Protein AF-A0AAZ3RIH7-F1 (afdb_monomer_lite)

Secondary structure (DSSP, 8-state):
-----S------SS---EEEEEE---SSEEEEEEEEEEE-TTS-EEEEEEEEEEE-SS----TT-EEEEEE-SS-SSSSEEEEEEEEEEBTTBEE-TTT--EEETTEESS-S---S--S----THHHHHHHHHTTTT----------------

Sequence (153 aa):
KILYCFGYFSLNVIARFFIQGTVTSTIPSCPTTVPVLTLTSLLQYYNKRKTYFAHDALQQCTVGDIVLLKALAERRSRHVKHELAEIVYKVGNVVDPLTGKRVAGSEFLECLTDPPHSLEQECPTLTEKLQELNISAATSSGATLVSSSTTTP

Organism: Oncorhynchus tshawytscha (NCBI:txid74940)

Radius of gyration: 30.48 Å; chains: 1; bounding box: 99×59×61 Å

Structure (mmCIF, N/CA/C/O backbone):
data_AF-A0AAZ3RIH7-F1
#
_entry.id   AF-A0AAZ3RIH7-F1
#
loop_
_atom_site.group_PDB
_atom_site.id
_atom_site.type_symbol
_atom_site.label_atom_id
_atom_site.label_alt_id
_atom_site.label_comp_id
_atom_site.label_asym_id
_atom_site.label_entity_id
_atom_site.label_seq_id
_atom_site.pdbx_PDB_ins_code
_atom_site.Cartn_x
_atom_site.Cartn_y
_atom_site.Cartn_z
_atom_site.occupancy
_atom_site.B_iso_or_equiv
_atom_site.auth_seq_id
_atom_site.auth_comp_id
_atom_site.auth_asym_id
_atom_site.auth_atom_id
_atom_site.pdbx_PDB_model_num
ATOM 1 N N . LYS A 1 1 ? 25.377 -7.723 -0.191 1.00 33.53 1 LYS A N 1
ATOM 2 C CA . LYS A 1 1 ? 24.620 -6.574 0.375 1.00 33.53 1 LYS A CA 1
ATOM 3 C C . LYS A 1 1 ? 23.311 -7.116 0.929 1.00 33.53 1 LYS A C 1
ATOM 5 O O . LYS A 1 1 ? 22.365 -7.272 0.169 1.00 33.53 1 LYS A O 1
ATOM 10 N N . ILE A 1 2 ? 23.319 -7.510 2.200 1.00 29.06 2 ILE A N 1
ATOM 11 C CA . ILE A 1 2 ? 22.172 -8.116 2.884 1.00 29.06 2 ILE A CA 1
ATOM 12 C C . ILE A 1 2 ? 21.135 -7.010 3.087 1.00 29.06 2 ILE A C 1
ATOM 14 O O . ILE A 1 2 ? 21.425 -5.990 3.707 1.00 29.06 2 ILE A O 1
ATOM 18 N N . LEU A 1 3 ? 19.979 -7.164 2.450 1.00 40.19 3 LEU A N 1
ATOM 19 C CA . LEU A 1 3 ? 18.850 -6.259 2.580 1.00 40.19 3 LEU A CA 1
ATOM 20 C C . LEU A 1 3 ? 17.989 -6.813 3.716 1.00 40.19 3 LEU A C 1
ATOM 22 O O . LEU A 1 3 ? 17.282 -7.794 3.520 1.00 40.19 3 LEU A O 1
ATOM 26 N N . TYR A 1 4 ? 18.094 -6.232 4.909 1.00 38.81 4 TYR A N 1
ATOM 27 C CA . TYR A 1 4 ? 17.143 -6.516 5.980 1.00 38.81 4 TYR A CA 1
ATOM 28 C C . TYR A 1 4 ? 15.815 -5.845 5.609 1.00 38.81 4 TYR A C 1
ATOM 30 O O . TYR A 1 4 ? 15.618 -4.655 5.848 1.00 38.81 4 TYR A O 1
ATOM 38 N N . CYS A 1 5 ? 14.939 -6.590 4.935 1.00 43.22 5 CYS A N 1
ATOM 39 C CA . CYS A 1 5 ? 13.531 -6.239 4.794 1.00 43.22 5 CYS A CA 1
ATOM 40 C C . CYS A 1 5 ? 12.808 -6.753 6.040 1.00 43.22 5 CYS A C 1
ATOM 42 O O . CYS A 1 5 ? 12.827 -7.948 6.325 1.00 43.22 5 CYS A O 1
ATOM 44 N N . PHE A 1 6 ? 12.227 -5.832 6.805 1.00 41.75 6 PHE A N 1
ATOM 45 C CA . PHE A 1 6 ? 11.325 -6.154 7.905 1.00 41.75 6 PHE A CA 1
ATOM 46 C C . PHE A 1 6 ? 10.142 -6.959 7.350 1.00 41.75 6 PHE A C 1
ATOM 48 O O . PHE A 1 6 ? 9.464 -6.489 6.439 1.00 41.75 6 PHE A O 1
ATOM 55 N N . GLY A 1 7 ? 9.938 -8.169 7.875 1.00 40.22 7 GLY A N 1
ATOM 56 C CA . GLY A 1 7 ? 8.814 -9.033 7.518 1.00 40.22 7 GLY A CA 1
ATOM 57 C C . GLY A 1 7 ? 9.195 -10.507 7.410 1.00 40.22 7 GLY A C 1
ATOM 58 O O . GLY A 1 7 ? 9.210 -11.067 6.318 1.00 40.22 7 GLY A O 1
ATOM 59 N N . TYR A 1 8 ? 9.481 -11.152 8.544 1.00 41.75 8 TYR A N 1
ATOM 60 C CA . TYR A 1 8 ? 9.284 -12.597 8.656 1.00 41.75 8 TYR A CA 1
ATOM 61 C C . TYR A 1 8 ? 7.772 -12.849 8.589 1.00 41.75 8 TYR A C 1
ATOM 63 O O . TYR A 1 8 ? 7.073 -12.604 9.567 1.00 41.75 8 TYR A O 1
ATOM 71 N N . PHE A 1 9 ? 7.264 -13.319 7.450 1.00 40.59 9 PHE A N 1
ATOM 72 C CA . PHE A 1 9 ? 5.931 -13.913 7.371 1.00 40.59 9 PHE A CA 1
ATOM 73 C C . PHE A 1 9 ? 6.078 -15.370 6.929 1.00 40.59 9 PHE A C 1
ATOM 75 O O . PHE A 1 9 ? 6.358 -15.658 5.772 1.00 40.59 9 PHE A O 1
ATOM 82 N N . SER A 1 10 ? 5.962 -16.246 7.930 1.00 35.06 10 SER A N 1
ATOM 83 C CA . SER A 1 10 ? 5.790 -17.702 7.901 1.00 35.06 10 SER A CA 1
ATOM 84 C C . SER A 1 10 ? 6.718 -18.539 7.002 1.00 35.06 10 SER A C 1
ATOM 86 O O . SER A 1 10 ? 6.615 -18.583 5.778 1.00 35.06 10 SER A O 1
ATOM 88 N N . LEU A 1 11 ? 7.592 -19.298 7.668 1.00 39.69 11 LEU A N 1
ATOM 89 C CA . LEU A 1 11 ? 8.327 -20.436 7.124 1.00 39.69 11 LEU A CA 1
ATOM 90 C C . LEU A 1 11 ? 7.341 -21.497 6.614 1.00 39.69 11 LEU A C 1
ATOM 92 O O . LEU A 1 11 ? 6.873 -22.291 7.416 1.00 39.69 11 LEU A O 1
ATOM 96 N N . ASN A 1 12 ? 7.039 -21.531 5.314 1.00 35.75 12 ASN A N 1
ATOM 97 C CA . ASN A 1 12 ? 6.751 -22.767 4.575 1.00 35.75 12 ASN A CA 1
ATOM 98 C C . ASN A 1 12 ? 6.732 -22.512 3.052 1.00 35.75 12 ASN A C 1
ATOM 100 O O . ASN A 1 12 ? 5.846 -21.851 2.527 1.00 35.75 12 ASN A O 1
ATOM 104 N N . VAL A 1 13 ? 7.715 -23.116 2.371 1.00 38.59 13 VAL A N 1
ATOM 105 C CA . VAL A 1 13 ? 7.718 -23.529 0.952 1.00 38.59 13 VAL A CA 1
ATOM 106 C C . VAL A 1 13 ? 7.718 -22.414 -0.124 1.00 38.59 13 VAL A C 1
ATOM 108 O O . VAL A 1 13 ? 6.714 -21.790 -0.439 1.00 38.59 13 VAL A O 1
ATOM 111 N N . ILE A 1 14 ? 8.880 -22.295 -0.788 1.00 41.00 14 ILE A N 1
ATOM 112 C CA . ILE A 1 14 ? 9.201 -21.525 -2.010 1.00 41.00 14 ILE A CA 1
ATOM 113 C C . ILE A 1 14 ? 9.351 -20.009 -1.798 1.00 41.00 14 ILE A C 1
ATOM 115 O O . ILE A 1 14 ? 8.398 -19.261 -1.616 1.00 41.00 14 ILE A O 1
ATOM 119 N N . ALA A 1 15 ? 10.605 -19.561 -1.907 1.00 41.31 15 ALA A N 1
ATOM 120 C CA . ALA A 1 15 ? 11.077 -18.183 -1.824 1.00 41.31 15 ALA A CA 1
ATOM 121 C C . ALA A 1 15 ? 10.218 -17.178 -2.615 1.00 41.31 15 ALA A C 1
ATOM 123 O O . ALA A 1 15 ? 10.452 -16.908 -3.793 1.00 41.31 15 ALA A O 1
ATOM 124 N N . ARG A 1 16 ? 9.251 -16.564 -1.940 1.00 55.28 16 ARG A N 1
ATOM 125 C CA . ARG A 1 16 ? 8.572 -15.351 -2.391 1.00 55.28 16 ARG A CA 1
ATOM 126 C C . ARG A 1 16 ? 8.908 -14.272 -1.377 1.00 55.28 16 ARG A C 1
ATOM 128 O O . ARG A 1 16 ? 8.231 -14.115 -0.373 1.00 55.28 16 ARG A O 1
ATOM 135 N N . PHE A 1 17 ? 10.032 -13.594 -1.600 1.00 65.62 17 PHE A N 1
ATOM 136 C CA . PHE A 1 17 ? 10.416 -12.452 -0.776 1.00 65.62 17 PHE A CA 1
ATOM 137 C C . PHE A 1 17 ? 9.349 -11.373 -0.920 1.00 65.62 17 PHE A C 1
ATOM 139 O O . PHE A 1 17 ? 9.116 -10.885 -2.031 1.00 65.62 17 PHE A O 1
ATOM 146 N N . PHE A 1 18 ? 8.722 -11.021 0.199 1.00 74.75 18 PHE A N 1
ATOM 147 C CA . PHE A 1 18 ? 7.804 -9.904 0.265 1.00 74.75 18 PHE A CA 1
ATOM 148 C C . PHE A 1 18 ? 8.520 -8.659 0.780 1.00 74.75 18 PHE A C 1
ATOM 150 O O . PHE A 1 18 ? 9.357 -8.735 1.679 1.00 74.75 18 PHE A O 1
ATOM 157 N N . ILE A 1 19 ? 8.217 -7.510 0.182 1.00 81.00 19 ILE A N 1
ATOM 158 C CA . ILE A 1 19 ? 8.782 -6.226 0.593 1.00 81.00 19 ILE A CA 1
ATOM 159 C C . ILE A 1 19 ? 7.636 -5.295 0.964 1.00 81.00 19 ILE A C 1
ATOM 161 O O . ILE A 1 19 ? 6.782 -5.013 0.127 1.00 81.00 19 ILE A O 1
ATOM 165 N N . GLN A 1 20 ? 7.641 -4.804 2.201 1.00 84.81 20 GLN A N 1
ATOM 166 C CA . GLN A 1 20 ? 6.705 -3.781 2.648 1.00 84.81 20 GLN A CA 1
ATOM 167 C C . GLN A 1 20 ? 7.243 -2.390 2.302 1.00 84.81 20 GLN A C 1
ATOM 169 O O . GLN A 1 20 ? 8.403 -2.071 2.583 1.00 84.81 20 GLN A O 1
ATOM 174 N N . GLY A 1 21 ? 6.411 -1.544 1.708 1.00 88.38 21 GLY A N 1
ATOM 175 C CA . GLY A 1 21 ? 6.781 -0.162 1.422 1.00 88.38 21 GLY A CA 1
ATOM 176 C C . GLY A 1 21 ? 5.578 0.746 1.235 1.00 88.38 21 GLY A C 1
ATOM 177 O O . GLY A 1 21 ? 4.439 0.287 1.211 1.00 88.38 21 GLY A O 1
ATOM 178 N N . THR A 1 22 ? 5.847 2.043 1.112 1.00 90.00 22 THR A N 1
ATOM 179 C CA . THR A 1 22 ? 4.817 3.065 0.934 1.00 90.00 22 THR A CA 1
ATOM 180 C C . THR A 1 22 ? 4.689 3.479 -0.523 1.00 90.00 22 THR A C 1
ATOM 182 O O . THR A 1 22 ? 5.687 3.709 -1.209 1.00 90.00 22 THR A O 1
ATOM 185 N N . VAL A 1 23 ? 3.461 3.578 -1.017 1.00 91.31 23 VAL A N 1
ATOM 186 C CA . VAL A 1 23 ? 3.182 4.025 -2.385 1.00 91.31 23 VAL A CA 1
ATOM 187 C C . VAL A 1 23 ? 3.472 5.518 -2.513 1.00 91.31 23 VAL A C 1
ATOM 189 O O . VAL A 1 23 ? 2.975 6.318 -1.723 1.00 91.31 23 VAL A O 1
ATOM 192 N N . THR A 1 24 ? 4.262 5.914 -3.513 1.00 88.75 24 THR A N 1
ATOM 193 C CA . THR A 1 24 ? 4.603 7.331 -3.739 1.00 88.75 24 THR A CA 1
ATOM 194 C C . THR A 1 24 ? 3.799 7.986 -4.854 1.00 88.75 24 THR A C 1
ATOM 196 O O . THR A 1 24 ? 3.621 9.198 -4.826 1.00 88.75 24 THR A O 1
ATOM 199 N N . SER A 1 25 ? 3.331 7.225 -5.845 1.00 82.06 25 SER A N 1
ATOM 200 C CA . SER A 1 25 ? 2.466 7.754 -6.904 1.00 82.06 25 SER A CA 1
ATOM 201 C C . SER A 1 25 ? 1.578 6.673 -7.518 1.00 82.06 25 SER A C 1
ATOM 203 O O . SER A 1 25 ? 1.888 5.485 -7.464 1.00 82.06 25 SER A O 1
ATOM 205 N N . THR A 1 26 ? 0.479 7.107 -8.127 1.00 77.12 26 THR A N 1
ATOM 206 C CA . THR A 1 26 ? -0.554 6.274 -8.764 1.00 77.12 26 THR A CA 1
ATOM 207 C C . THR A 1 26 ? -0.368 6.196 -10.282 1.00 77.12 26 THR A C 1
ATOM 209 O O . THR A 1 26 ? -1.278 6.416 -11.073 1.00 77.12 26 THR A O 1
ATOM 212 N N . ILE A 1 27 ? 0.864 5.934 -10.712 1.00 79.44 27 ILE A N 1
ATOM 213 C CA . ILE A 1 27 ? 1.196 5.650 -12.117 1.00 79.44 27 ILE A CA 1
ATOM 214 C C . ILE A 1 27 ? 0.921 4.148 -12.363 1.00 79.44 27 ILE A C 1
ATOM 216 O O . ILE A 1 27 ? 1.037 3.368 -11.419 1.00 79.44 27 ILE A O 1
ATOM 220 N N . PRO A 1 28 ? 0.594 3.688 -13.591 1.00 74.44 28 PRO A N 1
ATOM 221 C CA . PRO A 1 28 ? 0.352 2.267 -13.910 1.00 74.44 28 PRO A CA 1
ATOM 222 C C . PRO A 1 28 ? 1.429 1.289 -13.408 1.00 74.44 28 PRO A C 1
ATOM 224 O O . PRO A 1 28 ? 1.148 0.131 -13.100 1.00 74.44 28 PRO A O 1
ATOM 227 N N . SER A 1 29 ? 2.676 1.748 -13.317 1.00 75.69 29 SER A N 1
ATOM 228 C CA . SER A 1 29 ? 3.676 1.136 -12.449 1.00 75.69 29 SER A CA 1
ATOM 229 C C . SER A 1 29 ? 3.688 1.922 -11.146 1.00 75.69 29 SER A C 1
ATOM 231 O O . SER A 1 29 ? 4.183 3.046 -11.151 1.00 75.69 29 SER A O 1
ATOM 233 N N . CYS A 1 30 ? 3.149 1.363 -10.070 1.00 81.44 30 CYS A N 1
ATOM 234 C CA . CYS A 1 30 ? 3.109 1.981 -8.752 1.00 81.44 30 CYS A CA 1
ATOM 235 C C . CYS A 1 30 ? 4.537 2.014 -8.170 1.00 81.44 30 CYS A C 1
ATOM 237 O O . CYS A 1 30 ? 5.072 0.952 -7.822 1.00 81.44 30 CYS A O 1
ATOM 239 N N . PRO A 1 31 ? 5.224 3.176 -8.098 1.00 87.62 31 PRO A N 1
ATOM 240 C CA . PRO A 1 31 ? 6.472 3.266 -7.363 1.00 87.62 31 PRO A CA 1
ATOM 241 C C . PRO A 1 31 ? 6.194 3.178 -5.865 1.00 87.62 31 PRO A C 1
ATOM 243 O O . PRO A 1 31 ? 5.396 3.927 -5.297 1.00 87.62 31 PRO A O 1
ATOM 246 N N . THR A 1 32 ? 6.915 2.275 -5.223 1.00 87.25 32 THR A N 1
ATOM 247 C CA . THR A 1 32 ? 6.829 2.020 -3.794 1.00 87.25 32 THR A CA 1
ATOM 248 C C . THR A 1 32 ? 8.191 2.287 -3.171 1.00 87.25 32 THR A C 1
ATOM 250 O O . THR A 1 32 ? 9.211 1.749 -3.611 1.00 87.25 32 THR A O 1
ATOM 253 N N . THR A 1 33 ? 8.230 3.125 -2.140 1.00 89.25 33 THR A N 1
ATOM 254 C CA . THR A 1 33 ? 9.440 3.407 -1.372 1.00 89.25 33 THR A CA 1
ATOM 255 C C . THR A 1 33 ? 9.527 2.490 -0.169 1.00 89.25 33 THR A C 1
ATOM 257 O O . THR A 1 33 ? 8.643 2.443 0.679 1.00 89.25 33 THR A O 1
ATOM 260 N N . VAL A 1 34 ? 10.642 1.782 -0.076 1.00 86.38 34 VAL A N 1
ATOM 261 C CA . VAL A 1 34 ? 10.918 0.825 0.986 1.00 86.38 34 VAL A CA 1
ATOM 262 C C . VAL A 1 34 ? 11.997 1.412 1.891 1.00 86.38 34 VAL A C 1
ATOM 264 O O . VAL A 1 34 ? 13.084 1.751 1.396 1.00 86.38 34 VAL A O 1
ATOM 267 N N . PRO A 1 35 ? 11.730 1.550 3.199 1.00 82.62 35 PRO A N 1
ATOM 268 C CA . PRO A 1 35 ? 12.750 1.912 4.166 1.00 82.62 35 PRO A CA 1
ATOM 269 C C . PRO A 1 35 ? 13.687 0.724 4.403 1.00 82.62 35 PRO A C 1
ATOM 271 O O . PRO A 1 35 ? 13.255 -0.386 4.703 1.00 82.62 35 PRO A O 1
ATOM 274 N N . VAL A 1 36 ? 14.989 0.953 4.266 1.00 81.25 36 VAL A N 1
ATOM 275 C CA . VAL A 1 36 ? 16.031 -0.045 4.516 1.00 81.25 36 VAL A CA 1
ATOM 276 C C . VAL A 1 36 ? 16.943 0.485 5.607 1.00 81.25 36 VAL A C 1
ATOM 278 O O . VAL A 1 36 ? 17.647 1.478 5.419 1.00 81.25 36 VAL A O 1
ATOM 281 N N . LEU A 1 37 ? 16.959 -0.201 6.745 1.00 80.00 37 LEU A N 1
ATOM 282 C CA . LEU A 1 37 ? 17.867 0.106 7.843 1.00 80.00 37 LEU A CA 1
ATOM 283 C C . LEU A 1 37 ? 19.288 -0.274 7.427 1.00 80.00 37 LEU A C 1
ATOM 285 O O . LEU A 1 37 ? 19.577 -1.429 7.115 1.00 80.00 37 LEU A O 1
ATOM 289 N N . THR A 1 38 ? 20.167 0.718 7.372 1.00 80.00 38 THR A N 1
ATOM 290 C CA . THR A 1 38 ? 21.574 0.527 7.021 1.00 80.00 38 THR A CA 1
ATOM 291 C C . THR A 1 38 ? 22.436 0.944 8.205 1.00 80.00 38 THR A C 1
ATOM 293 O O . THR A 1 38 ? 22.169 1.963 8.834 1.00 80.00 38 THR A O 1
ATOM 296 N N . LEU A 1 39 ? 23.460 0.152 8.520 1.00 84.69 39 LEU A N 1
ATOM 297 C CA . LEU A 1 39 ? 24.445 0.491 9.545 1.00 84.69 39 LEU A CA 1
ATOM 298 C C . LEU A 1 39 ? 25.473 1.470 8.984 1.00 84.69 39 LEU A C 1
ATOM 300 O O . LEU A 1 39 ? 25.999 1.266 7.886 1.00 84.69 39 LEU A O 1
ATOM 304 N N . THR A 1 40 ? 25.740 2.538 9.730 1.00 84.88 40 THR A N 1
ATOM 305 C CA . THR A 1 40 ? 26.855 3.456 9.461 1.00 84.88 40 THR A CA 1
ATOM 306 C C . THR A 1 40 ? 28.071 3.112 10.329 1.00 84.88 40 THR A C 1
ATOM 308 O O . THR A 1 40 ? 27.976 2.322 11.268 1.00 84.88 40 THR A O 1
ATOM 311 N N . SER A 1 41 ? 29.218 3.726 10.033 1.00 83.06 41 SER A N 1
ATOM 312 C CA . SER A 1 41 ? 30.457 3.641 10.819 1.00 83.06 41 SER A CA 1
ATOM 313 C C . SER A 1 41 ? 30.307 4.129 12.265 1.00 83.06 41 SER A C 1
ATOM 315 O O . SER A 1 41 ? 31.157 3.828 13.092 1.00 83.06 41 SER A O 1
ATOM 317 N N . LEU A 1 42 ? 29.216 4.834 12.584 1.00 86.06 42 LEU A N 1
ATOM 318 C CA . LEU A 1 42 ? 28.860 5.266 13.940 1.00 86.06 42 LEU A CA 1
ATOM 319 C C . LEU A 1 42 ? 28.080 4.205 14.743 1.00 86.06 42 LEU A C 1
ATOM 321 O O . LEU A 1 42 ? 27.502 4.533 15.772 1.00 86.06 42 LEU A O 1
ATOM 325 N N . LEU A 1 43 ? 27.987 2.960 14.251 1.00 86.50 43 LEU A N 1
ATOM 326 C CA . LEU A 1 43 ? 27.186 1.869 14.841 1.00 86.50 43 LEU A CA 1
ATOM 327 C C . LEU A 1 43 ? 25.690 2.213 15.020 1.00 86.50 43 LEU A C 1
ATOM 329 O O . LEU A 1 43 ? 24.956 1.517 15.716 1.00 86.50 43 LEU A O 1
ATOM 333 N N . GLN A 1 44 ? 25.212 3.259 14.346 1.00 87.94 44 GLN A N 1
ATOM 334 C CA . GLN A 1 44 ? 23.816 3.675 14.347 1.00 87.94 44 GLN A CA 1
ATOM 335 C C . GLN A 1 44 ? 23.107 3.162 13.089 1.00 87.94 44 GLN A C 1
ATOM 337 O O . GLN A 1 44 ? 23.658 3.193 11.983 1.00 87.94 44 GLN A O 1
ATOM 342 N N . TYR A 1 45 ? 21.863 2.706 13.242 1.00 87.81 45 TYR A N 1
ATOM 343 C CA . TYR A 1 45 ? 21.000 2.400 12.106 1.00 87.81 45 TYR A CA 1
ATOM 344 C C . TYR A 1 45 ? 20.378 3.686 11.562 1.00 87.81 45 TYR A C 1
ATOM 346 O O . TYR A 1 45 ? 19.747 4.439 12.301 1.00 87.81 45 TYR A O 1
ATOM 354 N N . TYR A 1 46 ? 20.512 3.913 10.258 1.00 87.38 46 TYR A N 1
ATOM 355 C CA . TYR A 1 46 ? 19.818 4.986 9.552 1.00 87.38 46 TYR A CA 1
ATOM 356 C C .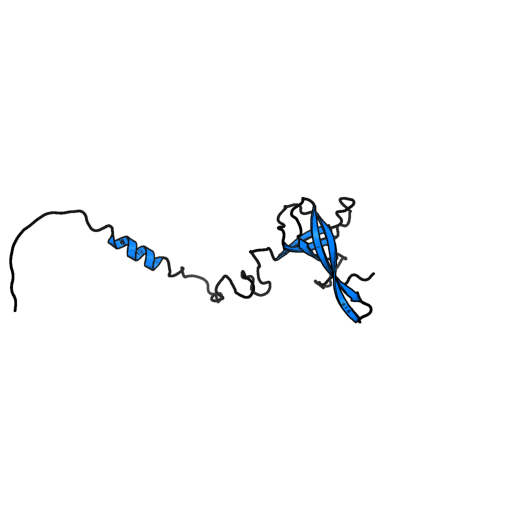 TYR A 1 46 ? 18.848 4.409 8.523 1.00 87.38 46 TYR A C 1
ATOM 358 O O . TYR A 1 46 ? 19.101 3.373 7.900 1.00 87.38 46 TYR A O 1
ATOM 366 N N . ASN A 1 47 ? 17.723 5.095 8.332 1.00 88.56 47 ASN A N 1
ATOM 367 C CA . ASN A 1 47 ? 16.741 4.714 7.328 1.00 88.56 47 ASN A CA 1
ATOM 368 C C . ASN A 1 47 ? 17.187 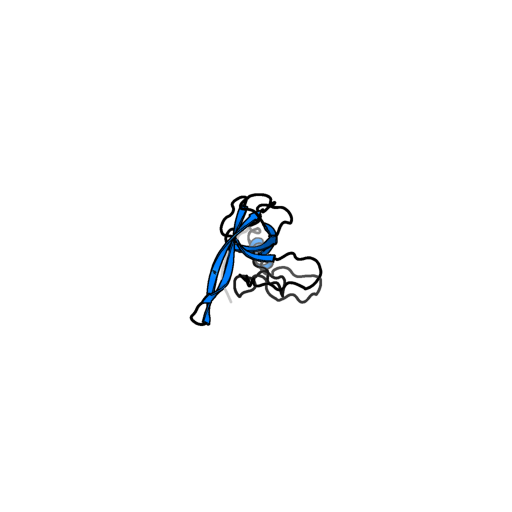5.220 5.952 1.00 88.56 47 ASN A C 1
ATOM 370 O O . ASN A 1 47 ? 17.189 6.422 5.684 1.00 88.56 47 ASN A O 1
ATOM 374 N N . LYS A 1 48 ? 17.552 4.293 5.067 1.00 87.31 48 LYS A N 1
ATOM 375 C CA . LYS A 1 48 ? 17.830 4.570 3.661 1.00 87.31 48 LYS A CA 1
ATOM 376 C C . LYS A 1 48 ? 16.655 4.120 2.804 1.00 87.31 48 LYS A C 1
ATOM 378 O O . LYS A 1 48 ? 16.291 2.950 2.798 1.00 87.31 48 LYS A O 1
ATOM 383 N N . ARG A 1 49 ? 16.106 5.034 2.011 1.00 86.88 49 ARG A N 1
ATOM 384 C CA . ARG A 1 49 ? 14.974 4.755 1.120 1.00 86.88 49 ARG A CA 1
ATOM 385 C C . ARG A 1 49 ? 15.448 4.123 -0.191 1.00 86.88 49 ARG A C 1
ATOM 387 O O . ARG A 1 49 ? 16.443 4.563 -0.770 1.00 86.88 49 ARG A O 1
ATOM 394 N N . LYS A 1 50 ? 14.732 3.106 -0.672 1.00 89.38 50 LYS A N 1
ATOM 395 C CA . LYS A 1 50 ? 14.873 2.545 -2.026 1.00 89.38 50 LYS A CA 1
ATOM 396 C C . LYS A 1 50 ? 13.520 2.509 -2.717 1.00 89.38 50 LYS A C 1
ATOM 398 O O . LYS A 1 50 ? 12.547 2.084 -2.108 1.00 89.38 50 LYS A O 1
ATOM 403 N N . THR A 1 51 ? 13.473 2.907 -3.980 1.00 89.31 51 THR A N 1
ATOM 404 C CA . THR A 1 51 ? 12.261 2.851 -4.799 1.00 89.31 51 THR A CA 1
ATOM 405 C C . THR A 1 51 ? 12.223 1.554 -5.603 1.00 89.31 51 THR A C 1
ATOM 407 O O . THR A 1 51 ? 13.198 1.180 -6.260 1.00 89.31 51 THR A O 1
ATOM 410 N N . TYR A 1 52 ? 11.095 0.855 -5.540 1.00 90.12 52 TYR A N 1
ATOM 411 C CA . TYR A 1 52 ? 10.793 -0.325 -6.343 1.00 90.12 52 TYR A CA 1
ATOM 412 C C . TYR A 1 52 ? 9.574 -0.033 -7.208 1.00 90.12 52 TYR A C 1
ATOM 414 O O . TYR A 1 52 ? 8.641 0.624 -6.759 1.00 90.12 52 TYR A O 1
ATOM 422 N N . PHE A 1 53 ? 9.577 -0.522 -8.446 1.00 90.50 53 PHE A N 1
ATOM 423 C CA . PHE A 1 53 ? 8.415 -0.417 -9.322 1.00 90.50 53 PHE A CA 1
ATOM 424 C C . PHE A 1 53 ? 7.628 -1.719 -9.274 1.00 90.50 53 PHE A C 1
ATOM 426 O O . PHE A 1 53 ? 8.167 -2.789 -9.596 1.00 90.50 53 PHE A O 1
ATOM 433 N N . ALA A 1 54 ? 6.364 -1.598 -8.886 1.00 91.06 54 ALA A N 1
ATOM 434 C CA . ALA A 1 54 ? 5.411 -2.688 -8.858 1.00 91.06 54 ALA A CA 1
ATOM 435 C C . ALA A 1 54 ? 4.354 -2.511 -9.948 1.00 91.06 54 ALA A C 1
ATOM 437 O O . ALA A 1 54 ? 3.960 -1.391 -10.274 1.00 91.06 54 ALA A O 1
ATOM 438 N N . HIS A 1 55 ? 3.906 -3.621 -10.524 1.00 90.88 55 HIS A N 1
ATOM 439 C CA . HIS A 1 55 ? 2.720 -3.627 -11.366 1.00 90.88 55 HIS A CA 1
ATOM 440 C C . HIS A 1 55 ? 1.476 -3.796 -10.494 1.00 90.88 55 HIS A C 1
ATOM 442 O O . HIS A 1 55 ? 1.396 -4.754 -9.723 1.00 90.88 55 HIS A O 1
ATOM 448 N N . ASP A 1 56 ? 0.525 -2.876 -10.640 1.00 90.94 56 ASP A N 1
ATOM 449 C CA . ASP A 1 56 ? -0.820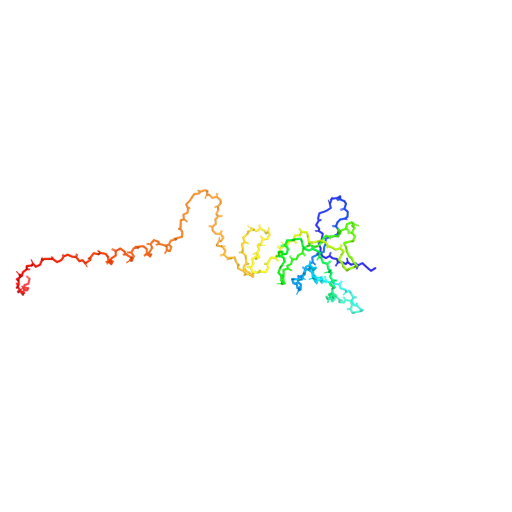 -2.991 -10.084 1.00 90.94 56 ASP A CA 1
ATOM 450 C C . ASP A 1 56 ? -1.792 -3.276 -11.238 1.00 90.94 56 ASP A C 1
ATOM 452 O O . ASP A 1 56 ? -1.869 -2.502 -12.194 1.00 90.94 56 ASP A O 1
ATOM 456 N N . ALA A 1 57 ? -2.494 -4.409 -11.175 1.00 88.06 57 ALA A N 1
ATOM 457 C CA . ALA A 1 57 ? -3.452 -4.815 -12.201 1.00 88.06 57 ALA A CA 1
ATOM 458 C C . ALA A 1 57 ? -4.806 -4.102 -12.061 1.00 88.06 57 ALA A C 1
ATOM 460 O O . ALA A 1 57 ? -5.498 -3.913 -13.057 1.00 88.06 57 ALA A O 1
ATOM 461 N N . LEU A 1 58 ? -5.183 -3.722 -10.836 1.00 89.56 58 LEU A N 1
ATOM 462 C CA . LEU A 1 58 ? -6.504 -3.176 -10.511 1.00 89.56 58 LEU A CA 1
ATOM 463 C C . LEU A 1 58 ? -6.467 -1.670 -10.219 1.00 89.56 58 LEU A C 1
ATOM 465 O O . LEU A 1 58 ? -7.522 -1.064 -10.064 1.00 89.56 58 LEU A O 1
ATOM 469 N N . GLN A 1 59 ? -5.272 -1.075 -10.146 1.00 89.31 59 GLN A N 1
ATOM 470 C CA . GLN A 1 59 ? -5.054 0.348 -9.846 1.00 89.31 59 GLN A CA 1
ATOM 471 C C . GLN A 1 59 ? -5.733 0.784 -8.537 1.00 89.31 59 GLN A C 1
ATOM 473 O O . GLN A 1 59 ? -6.269 1.884 -8.424 1.00 89.31 59 GLN A O 1
ATOM 478 N N . GLN A 1 60 ? -5.719 -0.099 -7.537 1.00 88.31 60 GLN A N 1
ATOM 479 C CA . GLN A 1 60 ? -6.357 0.133 -6.240 1.00 88.31 60 GLN A CA 1
ATOM 480 C C . GLN A 1 60 ? -5.461 0.911 -5.279 1.00 88.31 60 GLN A C 1
ATOM 482 O O . GLN A 1 60 ? -5.953 1.420 -4.271 1.00 88.31 60 GLN A O 1
ATOM 487 N N . CYS A 1 61 ? -4.157 0.993 -5.551 1.00 91.12 61 CYS A N 1
ATOM 488 C CA . CYS A 1 61 ? -3.215 1.718 -4.707 1.00 91.12 61 CYS A CA 1
ATOM 489 C C . CYS A 1 61 ? -3.523 3.218 -4.697 1.00 91.12 61 CYS A C 1
ATOM 491 O O . CYS A 1 61 ? -3.818 3.808 -5.728 1.00 91.12 61 CYS A O 1
ATOM 493 N N . THR A 1 62 ? -3.395 3.858 -3.540 1.00 92.69 62 THR A N 1
ATOM 494 C CA . THR A 1 62 ? -3.343 5.316 -3.400 1.00 92.69 62 THR A CA 1
ATOM 495 C C . THR A 1 62 ? -2.009 5.742 -2.817 1.00 92.69 62 THR A C 1
ATOM 497 O O . THR A 1 62 ? -1.293 4.956 -2.197 1.00 92.69 62 THR A O 1
ATOM 500 N N . VAL A 1 63 ? -1.649 7.005 -3.032 1.00 93.12 63 VAL A N 1
ATOM 501 C CA . VAL A 1 63 ? -0.426 7.578 -2.466 1.00 93.12 63 VAL A CA 1
ATOM 502 C C . VAL A 1 63 ? -0.485 7.512 -0.941 1.00 93.12 63 VAL A C 1
ATOM 504 O O . VAL A 1 63 ? -1.467 7.932 -0.338 1.00 93.12 63 VAL A O 1
ATOM 507 N N . GLY A 1 64 ? 0.578 6.993 -0.331 1.00 90.88 64 GLY A N 1
ATOM 508 C CA . GLY A 1 64 ? 0.698 6.815 1.114 1.00 90.88 64 GLY A CA 1
ATOM 509 C C . GLY A 1 64 ? 0.265 5.444 1.634 1.00 90.88 64 GLY A C 1
ATOM 510 O O . GLY A 1 64 ? 0.532 5.153 2.797 1.00 90.88 64 GLY A O 1
ATOM 511 N N . ASP A 1 65 ? -0.335 4.587 0.801 1.00 92.00 65 ASP A N 1
ATOM 512 C CA . ASP A 1 65 ? -0.710 3.232 1.218 1.00 92.00 65 ASP A CA 1
ATOM 513 C C . ASP A 1 65 ? 0.523 2.402 1.568 1.00 92.00 65 ASP A C 1
ATOM 515 O O . ASP A 1 65 ? 1.579 2.521 0.934 1.00 92.00 65 ASP A O 1
ATOM 519 N N . ILE A 1 66 ? 0.366 1.515 2.547 1.00 91.44 66 ILE A N 1
ATOM 520 C CA . ILE A 1 66 ? 1.377 0.531 2.914 1.00 91.44 66 ILE A CA 1
ATOM 521 C C . ILE A 1 66 ? 1.037 -0.773 2.202 1.00 91.44 66 ILE A C 1
ATOM 523 O O . ILE A 1 66 ? 0.009 -1.397 2.471 1.00 91.44 66 ILE A O 1
ATOM 527 N N . VAL A 1 67 ? 1.921 -1.189 1.300 1.00 91.88 67 VAL A N 1
ATOM 528 C CA . VAL A 1 67 ? 1.691 -2.316 0.393 1.00 91.88 67 VAL A CA 1
ATOM 529 C C . VAL A 1 67 ? 2.758 -3.384 0.530 1.00 91.88 67 VAL A C 1
ATOM 531 O O . VAL A 1 67 ? 3.917 -3.098 0.851 1.00 91.88 67 VAL A O 1
ATOM 534 N N . LEU A 1 68 ? 2.356 -4.617 0.239 1.00 90.56 68 LEU A N 1
ATOM 535 C CA . LEU A 1 68 ? 3.223 -5.774 0.165 1.00 90.56 68 LEU A CA 1
ATOM 536 C C . LEU A 1 68 ? 3.521 -6.103 -1.298 1.00 90.56 68 LEU A C 1
ATOM 538 O O . LEU A 1 68 ? 2.621 -6.340 -2.105 1.00 90.56 68 LEU A O 1
ATOM 542 N N . LEU A 1 69 ? 4.804 -6.129 -1.640 1.00 89.25 69 LEU A N 1
ATOM 543 C CA . LEU A 1 69 ? 5.271 -6.438 -2.985 1.00 89.25 69 LEU A CA 1
ATOM 544 C C . LEU A 1 69 ? 5.788 -7.861 -3.067 1.00 89.25 69 LEU A C 1
ATOM 546 O O . LEU A 1 69 ? 6.594 -8.265 -2.234 1.00 89.25 69 LEU A O 1
ATOM 550 N N . LYS A 1 70 ? 5.417 -8.577 -4.124 1.00 89.00 70 LYS A N 1
ATOM 551 C CA . LYS A 1 70 ? 5.926 -9.912 -4.442 1.00 89.00 70 LYS A CA 1
ATOM 552 C C . LYS A 1 70 ? 6.821 -9.858 -5.673 1.00 89.00 70 LYS A C 1
ATOM 554 O O . LYS A 1 70 ? 6.579 -9.107 -6.613 1.00 89.00 70 LYS A O 1
ATOM 559 N N . ALA A 1 71 ? 7.906 -10.627 -5.671 1.00 87.94 71 ALA A N 1
ATOM 560 C CA . ALA A 1 71 ? 8.771 -10.746 -6.843 1.00 87.94 71 ALA A CA 1
ATOM 561 C C . ALA A 1 71 ? 8.117 -11.629 -7.921 1.00 87.94 71 ALA A C 1
ATOM 563 O O . ALA A 1 71 ? 7.665 -12.734 -7.613 1.00 87.94 71 ALA A O 1
ATOM 564 N N . LEU A 1 72 ? 8.105 -11.169 -9.179 1.00 86.50 72 LEU A N 1
ATOM 565 C CA . LEU A 1 72 ? 7.695 -12.018 -10.302 1.00 86.50 72 LEU A CA 1
ATOM 566 C C . LEU A 1 72 ? 8.816 -13.000 -10.652 1.00 86.50 72 LEU A C 1
ATOM 568 O O . LEU A 1 72 ? 9.999 -12.654 -10.590 1.00 86.50 72 LEU A O 1
ATOM 572 N N . ALA A 1 73 ? 8.434 -14.200 -11.094 1.00 85.75 73 ALA A N 1
ATOM 573 C CA . ALA A 1 73 ? 9.369 -15.152 -11.691 1.00 85.75 73 ALA A CA 1
ATOM 574 C C . ALA A 1 73 ? 9.955 -14.610 -13.009 1.00 85.75 73 ALA A C 1
ATOM 576 O O . ALA A 1 73 ? 11.153 -14.738 -13.254 1.00 85.75 73 ALA A O 1
ATOM 577 N N . GLU A 1 74 ? 9.126 -13.936 -13.812 1.00 87.44 74 GLU A N 1
ATOM 578 C CA . GLU A 1 74 ? 9.512 -13.310 -15.076 1.00 87.44 74 GLU A CA 1
ATOM 579 C C . GLU A 1 74 ? 9.360 -11.784 -15.010 1.00 87.44 74 GLU A C 1
ATOM 581 O O . GLU A 1 74 ? 8.353 -11.248 -14.543 1.00 87.44 74 GLU A O 1
ATOM 586 N N . ARG A 1 75 ? 10.377 -11.052 -15.477 1.00 84.50 75 ARG A N 1
ATOM 587 C CA . ARG A 1 75 ? 10.352 -9.583 -15.468 1.00 84.50 75 ARG A CA 1
ATOM 588 C C . ARG A 1 75 ? 9.443 -9.071 -16.582 1.00 84.50 75 ARG A C 1
ATOM 590 O O . ARG A 1 75 ? 9.768 -9.237 -17.748 1.00 84.50 75 ARG A O 1
ATOM 597 N N . ARG A 1 76 ? 8.367 -8.363 -16.220 1.00 85.50 76 ARG A N 1
ATOM 598 C CA . ARG A 1 76 ? 7.458 -7.702 -17.178 1.00 85.50 76 ARG A CA 1
ATOM 599 C C . ARG A 1 76 ? 8.161 -6.608 -17.990 1.00 85.50 76 ARG A C 1
ATOM 601 O O . ARG A 1 76 ? 7.907 -6.468 -19.179 1.00 85.50 76 ARG A O 1
ATOM 608 N N . SER A 1 77 ? 9.016 -5.803 -17.353 1.00 88.50 77 SER A N 1
ATOM 609 C CA . SER A 1 77 ? 9.760 -4.720 -18.013 1.00 88.50 77 SER A CA 1
ATOM 610 C C . SER A 1 77 ? 11.109 -4.455 -17.333 1.00 88.50 77 SER A C 1
ATOM 612 O O . SER A 1 77 ? 11.431 -5.043 -16.299 1.00 88.50 77 SER A O 1
ATOM 614 N N . ARG A 1 78 ? 11.926 -3.546 -17.892 1.00 87.69 78 ARG A N 1
ATOM 615 C CA . ARG A 1 78 ? 13.260 -3.207 -17.352 1.00 87.69 78 ARG A CA 1
ATOM 616 C C . ARG A 1 78 ? 13.210 -2.732 -15.894 1.00 87.69 78 ARG A C 1
ATOM 618 O O . ARG A 1 78 ? 14.074 -3.100 -15.096 1.00 87.69 78 ARG A O 1
ATOM 625 N N . HIS A 1 79 ? 12.214 -1.911 -15.560 1.00 86.12 79 HIS A N 1
ATOM 626 C CA . HIS A 1 79 ? 12.076 -1.304 -14.235 1.00 86.12 79 HIS A CA 1
ATOM 627 C C . HIS A 1 79 ? 11.122 -2.088 -13.326 1.00 86.12 79 HIS A C 1
ATOM 629 O O . HIS A 1 79 ? 11.332 -2.106 -12.114 1.00 86.12 79 HIS A O 1
ATOM 635 N N . VAL A 1 80 ? 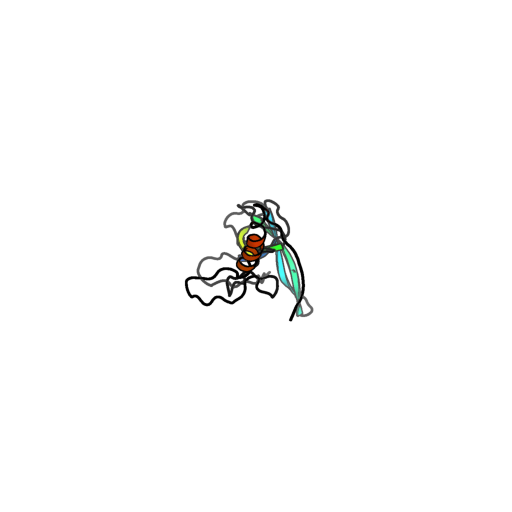10.128 -2.780 -13.894 1.00 90.19 80 VAL A N 1
ATOM 636 C CA . VAL A 1 80 ? 9.079 -3.476 -13.138 1.00 90.19 80 VAL A CA 1
ATOM 637 C C . VAL A 1 80 ? 9.473 -4.933 -12.899 1.00 90.19 80 VAL A C 1
ATOM 639 O O . VAL A 1 80 ? 9.445 -5.767 -13.805 1.00 90.19 80 VAL A O 1
ATOM 642 N N . LYS A 1 81 ? 9.860 -5.228 -11.655 1.00 88.25 81 LYS A N 1
ATOM 643 C CA . LYS A 1 81 ? 10.283 -6.567 -11.195 1.00 88.25 81 LYS A CA 1
ATOM 644 C C . LYS A 1 81 ? 9.320 -7.182 -10.180 1.00 88.25 81 LYS A C 1
ATOM 646 O O . LYS A 1 81 ? 9.462 -8.358 -9.847 1.00 88.25 81 LYS A O 1
ATOM 651 N N . HIS A 1 82 ? 8.391 -6.378 -9.676 1.00 90.38 82 HIS A N 1
ATOM 652 C CA . HIS A 1 82 ? 7.498 -6.742 -8.590 1.00 90.38 82 HIS A CA 1
ATOM 653 C C . HIS A 1 82 ? 6.039 -6.603 -9.019 1.00 90.38 82 HIS A C 1
ATOM 655 O O . HIS A 1 82 ? 5.710 -5.803 -9.897 1.00 90.38 82 HIS A O 1
ATOM 661 N N . GLU A 1 83 ? 5.182 -7.394 -8.394 1.00 89.94 83 GLU A N 1
ATOM 662 C CA . GLU A 1 83 ? 3.729 -7.308 -8.462 1.00 89.94 83 GLU A CA 1
ATOM 663 C C . GLU A 1 83 ? 3.223 -6.876 -7.094 1.00 89.94 83 GLU A C 1
ATOM 665 O O . GLU A 1 83 ? 3.834 -7.185 -6.063 1.00 89.94 83 GLU A O 1
ATOM 670 N N . LEU A 1 84 ? 2.114 -6.147 -7.090 1.00 90.69 84 LEU A N 1
ATOM 671 C CA . LEU A 1 84 ? 1.360 -5.911 -5.873 1.00 90.69 84 LEU A CA 1
ATOM 672 C C . LEU A 1 84 ? 0.760 -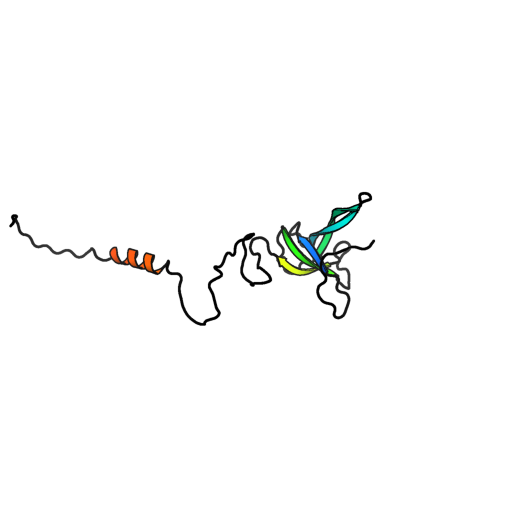7.243 -5.399 1.00 90.69 84 LEU A C 1
ATOM 674 O O . LEU A 1 84 ? 0.066 -7.907 -6.165 1.00 90.69 84 LEU A O 1
ATOM 678 N N . ALA A 1 85 ? 1.047 -7.640 -4.159 1.00 90.31 85 ALA A N 1
ATOM 679 C CA . ALA A 1 85 ? 0.434 -8.817 -3.550 1.00 90.31 85 ALA A CA 1
ATOM 680 C C . ALA A 1 85 ? -0.826 -8.434 -2.773 1.00 90.31 85 ALA A C 1
ATOM 682 O O . ALA A 1 85 ? -1.888 -9.001 -3.005 1.00 90.31 85 ALA A O 1
ATOM 683 N N . GLU A 1 86 ? -0.694 -7.464 -1.869 1.00 89.75 86 GLU A N 1
ATOM 684 C CA . GLU A 1 86 ? -1.765 -7.042 -0.970 1.00 89.75 86 GLU A CA 1
ATOM 685 C C . GLU A 1 86 ? -1.524 -5.606 -0.486 1.00 89.75 86 GLU A C 1
ATOM 687 O O . GLU A 1 86 ? -0.378 -5.165 -0.339 1.00 89.75 86 GLU A O 1
ATOM 692 N N . ILE A 1 87 ? -2.609 -4.876 -0.228 1.00 91.06 87 ILE A N 1
ATOM 693 C CA . ILE A 1 87 ? -2.582 -3.585 0.463 1.00 91.06 87 ILE A CA 1
ATOM 694 C C . ILE A 1 87 ? -2.825 -3.866 1.946 1.00 91.06 87 ILE A C 1
ATOM 696 O O . ILE A 1 87 ? -3.937 -4.210 2.325 1.00 91.06 87 ILE A O 1
ATOM 700 N N . VAL A 1 88 ? -1.789 -3.714 2.774 1.00 91.12 88 VAL A N 1
ATOM 701 C CA . VAL A 1 88 ? -1.871 -4.008 4.216 1.00 91.12 88 VAL A CA 1
ATOM 702 C C . VAL A 1 88 ? -2.606 -2.889 4.945 1.00 91.12 88 VAL A C 1
ATOM 704 O O . VAL A 1 88 ? -3.490 -3.144 5.754 1.00 91.12 88 VAL A O 1
ATOM 707 N N . TYR A 1 89 ? -2.260 -1.635 4.639 1.00 92.50 89 TYR A N 1
ATOM 708 C CA . TYR A 1 89 ? -2.920 -0.475 5.230 1.00 92.50 89 TYR A CA 1
ATOM 709 C C . TYR A 1 89 ? -3.270 0.543 4.157 1.00 92.50 89 TYR A C 1
ATOM 711 O O . TYR A 1 89 ? -2.391 1.113 3.501 1.00 92.50 89 TYR A O 1
ATOM 719 N N . LYS A 1 90 ? -4.573 0.774 4.009 1.00 93.06 90 LYS A N 1
ATOM 720 C CA . LYS A 1 90 ? -5.135 1.787 3.126 1.00 93.06 90 LYS A CA 1
ATOM 721 C C . LYS A 1 90 ? -5.164 3.134 3.839 1.00 93.06 90 LYS A C 1
ATOM 723 O O . LYS A 1 90 ? -5.663 3.226 4.961 1.00 93.06 90 LYS A O 1
ATOM 728 N N . VAL A 1 91 ? -4.682 4.192 3.191 1.00 91.56 91 VAL A N 1
ATOM 729 C CA . VAL A 1 91 ? -4.797 5.552 3.735 1.00 91.56 91 VAL A CA 1
ATOM 730 C C . VAL A 1 91 ? -6.273 5.911 3.917 1.00 91.56 91 VAL A C 1
ATOM 732 O O . VAL A 1 91 ? -7.083 5.744 3.008 1.00 91.56 91 VAL A O 1
ATOM 735 N N . GLY A 1 92 ? -6.626 6.382 5.114 1.00 90.00 92 GLY A N 1
ATOM 736 C CA . GLY A 1 92 ? -7.990 6.771 5.490 1.00 90.00 92 GLY A CA 1
ATOM 737 C C . GLY A 1 92 ? -8.892 5.619 5.946 1.00 90.00 92 GLY A C 1
ATOM 738 O O . GLY A 1 92 ? -9.812 5.862 6.715 1.00 90.00 92 GLY A O 1
ATOM 739 N N . ASN A 1 93 ? -8.597 4.377 5.553 1.00 90.94 93 ASN A N 1
ATOM 740 C CA . ASN A 1 93 ? -9.365 3.184 5.921 1.00 90.94 93 ASN A CA 1
ATOM 741 C C . ASN A 1 93 ? -8.435 2.112 6.506 1.00 90.94 93 ASN A C 1
ATOM 743 O O . ASN A 1 93 ? -8.305 1.015 5.962 1.00 90.94 93 ASN A O 1
ATOM 747 N N . VAL A 1 94 ? -7.753 2.450 7.601 1.00 92.50 94 VAL A N 1
ATOM 748 C CA . VAL A 1 94 ? -6.855 1.524 8.300 1.00 92.50 94 VAL A CA 1
ATOM 749 C C . VAL A 1 94 ? -7.690 0.574 9.155 1.00 92.50 94 VAL A C 1
ATOM 751 O O . VAL A 1 94 ? -8.512 1.011 9.959 1.00 92.50 94 VAL A O 1
ATOM 754 N N . VAL A 1 95 ? -7.475 -0.725 8.969 1.00 91.62 95 VAL A N 1
ATOM 755 C CA . VAL A 1 95 ? -8.090 -1.787 9.769 1.00 91.62 95 VAL A CA 1
ATOM 756 C C . VAL A 1 95 ? -7.025 -2.354 10.697 1.00 91.62 95 VAL A C 1
ATOM 758 O O . VAL A 1 95 ? -5.928 -2.685 10.244 1.00 91.62 95 VAL A O 1
ATOM 761 N N . ASP A 1 96 ? -7.329 -2.437 11.990 1.00 90.56 96 ASP A N 1
ATOM 762 C CA . ASP A 1 96 ? -6.426 -3.055 12.960 1.00 90.56 96 ASP A CA 1
ATOM 763 C C . ASP A 1 96 ? -6.359 -4.575 12.724 1.00 90.56 96 ASP A C 1
ATOM 765 O O . ASP A 1 96 ? -7.404 -5.231 12.718 1.00 90.56 96 ASP A O 1
ATOM 769 N N . PRO A 1 97 ? -5.163 -5.167 12.548 1.00 88.00 97 PRO A N 1
ATOM 770 C CA . PRO A 1 97 ? -5.027 -6.603 12.328 1.00 88.00 97 PRO A CA 1
ATOM 771 C C . PRO A 1 97 ? -5.464 -7.465 13.521 1.00 88.00 97 PRO A C 1
ATOM 773 O O . PRO A 1 97 ? -5.732 -8.648 13.324 1.00 88.00 97 PRO A O 1
ATOM 776 N N . LEU A 1 98 ? -5.512 -6.925 14.746 1.00 87.81 98 LEU A N 1
ATOM 777 C CA . LEU A 1 98 ? -5.897 -7.702 15.931 1.00 87.81 98 LEU A CA 1
ATOM 778 C C . LEU A 1 98 ? -7.415 -7.785 16.109 1.00 87.81 98 LEU A C 1
ATOM 780 O O . LEU A 1 98 ? -7.933 -8.844 16.458 1.00 87.81 98 LEU A O 1
ATOM 784 N N . THR A 1 99 ? -8.125 -6.680 15.881 1.00 87.31 99 THR A N 1
ATOM 785 C CA . THR A 1 99 ? -9.576 -6.589 16.119 1.00 87.31 99 THR A CA 1
ATOM 786 C C . THR A 1 99 ? -10.419 -6.621 14.847 1.00 87.31 99 THR A C 1
ATOM 788 O O . THR A 1 99 ? -11.617 -6.880 14.924 1.00 87.31 99 THR A O 1
ATOM 791 N N . GLY A 1 100 ? -9.835 -6.337 13.679 1.00 88.12 100 GLY A N 1
ATOM 792 C CA . GLY A 1 100 ? -10.567 -6.202 12.417 1.00 88.12 100 GLY A CA 1
ATOM 793 C C . GLY A 1 100 ? -11.441 -4.945 12.332 1.00 88.12 100 GLY A C 1
ATOM 794 O O . GLY A 1 100 ? -12.165 -4.775 11.352 1.00 88.12 100 GLY A O 1
ATOM 795 N N . LYS A 1 101 ? -11.376 -4.054 13.329 1.00 89.75 101 LYS A N 1
ATOM 796 C CA . LYS A 1 101 ? -12.132 -2.798 13.360 1.00 89.75 101 LYS A CA 1
ATOM 797 C C . LYS A 1 101 ? -11.351 -1.667 12.703 1.00 89.75 101 LYS A C 1
ATOM 799 O O . LYS A 1 101 ? -10.119 -1.684 12.629 1.00 89.75 101 LYS A O 1
ATOM 804 N N . ARG A 1 102 ? -12.078 -0.662 12.214 1.00 91.19 102 ARG A N 1
ATOM 805 C CA . ARG A 1 102 ? -11.476 0.533 11.609 1.00 91.19 102 ARG A CA 1
ATOM 806 C C . ARG A 1 102 ? -10.909 1.452 12.686 1.00 91.19 102 ARG A C 1
ATOM 808 O O . ARG A 1 102 ? -11.566 1.721 13.692 1.00 91.19 102 ARG A O 1
ATOM 815 N N . VAL A 1 103 ? -9.706 1.962 12.441 1.00 91.69 103 VAL A N 1
ATOM 816 C CA . VAL A 1 103 ? -8.965 2.814 13.377 1.00 91.69 103 VAL A CA 1
ATOM 817 C C . VAL A 1 103 ? -8.570 4.123 12.704 1.00 91.69 103 VAL A C 1
ATOM 819 O O . VAL A 1 103 ? -8.071 4.140 11.577 1.00 91.69 103 VAL A O 1
ATOM 822 N N . ALA A 1 104 ? -8.761 5.228 13.420 1.00 90.38 104 ALA A N 1
ATOM 823 C CA . ALA A 1 104 ? -8.225 6.539 13.090 1.00 90.38 104 ALA A CA 1
ATOM 824 C C . ALA A 1 104 ? -7.061 6.850 14.043 1.00 90.38 104 ALA A C 1
ATOM 826 O O . ALA A 1 104 ? -7.245 7.330 15.159 1.00 90.38 104 ALA A O 1
ATOM 827 N N . GLY A 1 105 ? -5.833 6.551 13.615 1.00 87.12 105 GLY A N 1
ATOM 828 C CA . GLY A 1 105 ? -4.642 6.775 14.438 1.00 87.12 105 GLY A CA 1
ATOM 829 C C . GLY A 1 105 ? -4.583 5.828 15.639 1.00 87.12 105 GLY A C 1
ATOM 830 O O . GLY A 1 105 ? -4.214 4.669 15.476 1.00 87.12 105 GLY A O 1
ATOM 831 N N . SER A 1 106 ? -4.909 6.327 16.831 1.00 87.50 106 SER A N 1
ATOM 832 C CA . SER A 1 106 ? -4.956 5.551 18.080 1.00 87.50 106 SER A CA 1
ATOM 833 C C . SER A 1 106 ? -6.374 5.217 18.549 1.00 87.50 106 SER A C 1
ATOM 835 O O . SER A 1 106 ? -6.526 4.491 19.527 1.00 87.50 106 SER A O 1
ATOM 837 N N . GLU A 1 107 ? -7.401 5.756 17.891 1.00 88.19 107 GLU A N 1
ATOM 838 C CA . GLU A 1 107 ? -8.798 5.625 18.308 1.00 88.19 107 GLU A CA 1
ATOM 839 C C . GLU A 1 107 ? -9.573 4.712 17.355 1.00 88.19 107 GLU A C 1
ATOM 841 O O . GLU A 1 107 ? -9.412 4.773 16.134 1.00 88.19 107 GLU A O 1
ATOM 846 N N . PHE A 1 108 ? -10.437 3.864 17.910 1.00 89.56 108 PHE A N 1
ATOM 847 C CA . PHE A 1 108 ? -11.352 3.048 17.117 1.00 89.56 108 PHE A CA 1
ATOM 848 C C . PHE A 1 108 ? -12.517 3.911 16.620 1.00 89.56 108 PHE A C 1
ATOM 850 O O . PHE A 1 108 ? -13.142 4.622 17.403 1.00 89.56 108 PHE A O 1
ATOM 857 N N . LEU A 1 109 ? -12.813 3.834 15.320 1.00 84.38 109 LEU A N 1
ATOM 858 C CA . LEU A 1 109 ? -13.958 4.524 14.709 1.00 84.38 109 LEU A CA 1
ATOM 859 C C . LEU A 1 109 ? -15.290 3.879 15.108 1.00 84.38 109 LEU A C 1
ATOM 861 O O . LEU A 1 109 ? -16.309 4.556 15.206 1.00 84.38 109 LEU A O 1
ATOM 865 N N . GLU A 1 110 ? -15.275 2.568 15.326 1.00 80.19 110 GLU A N 1
ATOM 866 C CA . GLU A 1 110 ? -16.421 1.795 15.790 1.00 80.19 110 GLU A CA 1
ATOM 867 C C . GLU A 1 110 ? -16.252 1.509 17.281 1.00 80.19 110 GLU A C 1
ATOM 869 O O . GLU A 1 110 ? -15.191 1.049 17.719 1.00 80.19 110 GLU A O 1
ATOM 874 N N . CYS A 1 111 ? -17.293 1.768 18.075 1.00 65.56 111 CYS A N 1
ATOM 875 C CA . CYS A 1 111 ? -17.261 1.456 19.498 1.00 65.56 111 CYS A CA 1
ATOM 876 C C . CYS A 1 111 ? -16.971 -0.041 19.709 1.00 65.56 111 CYS A C 1
ATOM 878 O O . CYS A 1 111 ? -17.474 -0.922 19.010 1.00 65.56 111 CYS A O 1
ATOM 880 N N . LEU A 1 112 ? -16.133 -0.348 20.698 1.00 60.00 112 LEU A N 1
ATOM 881 C CA . LEU A 1 112 ? -15.743 -1.716 21.058 1.00 60.00 112 LEU A CA 1
ATOM 882 C C . LEU A 1 112 ? -16.878 -2.526 21.715 1.00 60.00 112 LEU A C 1
ATOM 884 O O . LEU A 1 112 ? -16.654 -3.657 22.136 1.00 60.00 112 LEU A O 1
ATOM 888 N N . THR A 1 113 ? -18.083 -1.971 21.794 1.00 55.31 113 THR A N 1
ATOM 889 C CA . THR A 1 113 ? -19.225 -2.555 22.491 1.00 55.31 113 THR A CA 1
ATOM 890 C C . THR A 1 113 ? -19.996 -3.513 21.591 1.00 55.31 113 THR A C 1
ATOM 892 O O . THR A 1 113 ? -21.130 -3.232 21.259 1.00 55.31 113 THR A O 1
ATOM 895 N N . ASP A 1 114 ? -19.397 -4.641 21.215 1.00 48.22 114 ASP A N 1
ATOM 896 C CA . ASP A 1 114 ? -20.170 -5.791 20.732 1.00 48.22 114 ASP A CA 1
ATOM 897 C C . ASP A 1 114 ? -19.523 -7.079 21.260 1.00 48.22 114 ASP A C 1
ATOM 899 O O . ASP A 1 114 ? -18.544 -7.564 20.682 1.00 48.22 114 ASP A O 1
ATOM 903 N N . PRO A 1 115 ? -20.014 -7.659 22.373 1.00 50.94 115 PRO A N 1
ATOM 904 C CA . PRO A 1 115 ? -19.901 -9.101 22.542 1.00 50.94 115 PRO A CA 1
ATOM 905 C C . PRO A 1 115 ? -20.683 -9.784 21.403 1.00 50.94 115 PRO A C 1
ATOM 907 O O . PRO A 1 115 ? -21.663 -9.222 20.913 1.00 50.94 115 PRO A O 1
ATOM 910 N N . PRO A 1 116 ? -20.304 -10.999 20.968 1.00 49.12 116 PRO A N 1
ATOM 911 C CA . PRO A 1 116 ? -21.058 -11.720 19.959 1.00 49.12 116 PRO A CA 1
ATOM 912 C C . PRO A 1 116 ? -22.333 -12.239 20.619 1.00 49.12 116 PRO A C 1
ATOM 914 O O . PRO A 1 116 ? -22.374 -13.355 21.136 1.00 49.12 116 PRO A O 1
ATOM 917 N N . HIS A 1 117 ? -23.378 -11.425 20.633 1.00 39.88 117 HIS A N 1
ATOM 918 C CA . HIS A 1 117 ? -24.718 -11.935 20.807 1.00 39.88 117 HIS A CA 1
ATOM 919 C C . HIS A 1 117 ? -25.575 -11.404 19.676 1.00 39.88 117 HIS A C 1
ATOM 921 O O . HIS A 1 117 ? -25.768 -10.208 19.501 1.00 39.88 117 HIS A O 1
ATOM 927 N N . SER A 1 118 ? -26.007 -12.350 18.859 1.00 44.62 118 SER A N 1
ATOM 928 C CA . SER A 1 118 ? -27.002 -12.189 17.826 1.00 44.62 118 SER A CA 1
ATOM 929 C C . SER A 1 118 ? -28.158 -11.293 18.286 1.00 44.62 118 SER A C 1
ATOM 931 O O . SER A 1 118 ? -28.709 -11.525 19.361 1.00 44.62 118 SER A O 1
ATOM 933 N N . LEU A 1 119 ? -28.575 -10.419 17.366 1.00 57.28 119 LEU A N 1
ATOM 934 C CA . LEU A 1 119 ? -29.855 -9.705 17.305 1.00 57.28 119 LEU A CA 1
ATOM 935 C C . LEU A 1 119 ? -29.982 -8.459 18.200 1.00 57.28 119 LEU A C 1
ATOM 937 O O . LEU A 1 119 ? -29.880 -8.546 19.415 1.00 57.28 119 LEU A O 1
ATOM 941 N N . GLU A 1 120 ? -30.338 -7.350 17.530 1.00 47.16 120 GLU A N 1
ATOM 942 C CA . GLU A 1 120 ? -30.845 -6.078 18.078 1.00 47.16 120 GLU A CA 1
ATOM 943 C C . GLU A 1 120 ? -29.732 -5.228 18.735 1.00 47.16 120 GLU A C 1
ATOM 945 O O . GLU A 1 120 ? -28.995 -5.684 19.591 1.00 47.16 120 GLU A O 1
ATOM 950 N N . GLN A 1 121 ? -29.478 -3.975 18.352 1.00 42.84 121 GLN A N 1
ATOM 951 C CA . GLN A 1 121 ? -30.427 -2.882 18.504 1.00 42.84 121 GLN A CA 1
ATOM 952 C C . GLN A 1 121 ? -29.896 -1.607 17.831 1.00 42.84 121 GLN A C 1
ATOM 954 O O . GLN A 1 121 ? -28.705 -1.306 17.829 1.00 42.84 121 GLN A O 1
ATOM 959 N N . GLU A 1 122 ? -30.829 -0.878 17.242 1.00 42.56 122 GLU A N 1
ATOM 960 C CA . GLU A 1 122 ? -30.644 0.309 16.423 1.00 42.56 122 GLU A CA 1
ATOM 961 C C . GLU A 1 122 ? -30.042 1.496 17.192 1.00 42.56 122 GLU A C 1
ATOM 963 O O . GLU A 1 122 ? -30.262 1.672 18.391 1.00 42.56 122 GLU A O 1
ATOM 968 N N . CYS A 1 123 ? -29.309 2.349 16.469 1.00 41.44 123 CYS A N 1
ATOM 969 C CA . CYS A 1 123 ? -28.780 3.614 16.967 1.00 41.44 123 CYS A CA 1
ATOM 970 C C . CYS A 1 123 ? -29.903 4.450 17.630 1.00 41.44 123 CYS A C 1
ATOM 972 O O . CYS A 1 123 ? -30.837 4.853 16.930 1.00 41.44 123 CYS A O 1
ATOM 974 N N . PRO A 1 124 ? -29.806 4.804 18.929 1.00 52.28 124 PRO A N 1
ATOM 975 C CA . PRO A 1 124 ? -30.866 5.506 19.671 1.00 52.28 124 PRO A CA 1
ATOM 976 C C . PRO A 1 124 ? -31.142 6.943 19.187 1.00 52.28 124 PRO A C 1
ATOM 978 O O . PRO A 1 124 ? -32.022 7.623 19.700 1.00 52.28 124 PRO A O 1
ATOM 981 N N . THR A 1 125 ? -30.416 7.423 18.177 1.00 51.94 125 THR A N 1
ATOM 982 C CA . THR A 1 125 ? -30.469 8.805 17.680 1.00 51.94 125 THR A CA 1
ATOM 983 C C . THR A 1 125 ? -31.627 9.077 16.711 1.00 51.94 125 THR A C 1
ATOM 985 O O . THR A 1 125 ? -31.950 10.237 16.457 1.00 51.94 125 THR A O 1
ATOM 988 N N . LEU A 1 126 ? -32.240 8.041 16.124 1.00 57.25 126 LEU A N 1
ATOM 989 C CA . LEU A 1 126 ? -33.321 8.208 15.138 1.00 57.25 126 LEU A CA 1
ATOM 990 C C . LEU A 1 126 ? -34.707 8.318 15.781 1.00 57.25 126 LEU A C 1
ATOM 992 O O . LEU A 1 126 ? -35.562 9.038 15.263 1.00 57.25 126 LEU A O 1
ATOM 996 N N . THR A 1 127 ? -34.915 7.664 16.924 1.00 66.31 127 THR A N 1
ATOM 997 C CA . THR A 1 127 ? -36.201 7.662 17.633 1.00 66.31 127 THR A CA 1
ATOM 998 C C . THR A 1 127 ? -36.562 9.055 18.150 1.00 66.31 127 THR A C 1
ATOM 1000 O O . THR A 1 127 ? -37.700 9.489 17.988 1.00 66.31 127 THR A O 1
ATOM 1003 N N . GLU A 1 128 ? -35.583 9.805 18.666 1.00 67.56 128 GLU A N 1
ATOM 1004 C CA . GLU A 1 128 ? -35.784 11.184 19.136 1.00 67.56 128 GLU A CA 1
ATOM 1005 C C . GLU A 1 128 ? -36.191 12.126 17.989 1.00 67.56 128 GLU A C 1
ATOM 1007 O O . GLU A 1 128 ? -37.115 12.925 18.137 1.00 67.56 128 GLU A O 1
ATOM 1012 N N . LYS A 1 129 ? -35.594 11.971 16.797 1.00 68.25 129 LYS A N 1
ATOM 1013 C CA . LYS A 1 129 ? -35.919 12.807 15.625 1.00 68.25 129 LYS A CA 1
ATOM 1014 C C . LYS A 1 129 ? -37.283 12.505 15.006 1.00 68.25 129 LYS A C 1
ATOM 1016 O O . LYS A 1 129 ? -37.910 13.402 14.449 1.00 68.25 129 LYS A O 1
ATOM 1021 N N . LEU A 1 130 ? -37.759 11.263 15.089 1.00 71.06 130 LEU A N 1
ATOM 1022 C CA . LEU A 1 130 ? -39.100 10.900 14.613 1.00 71.06 130 LEU A CA 1
ATOM 1023 C C . LEU A 1 130 ? -40.203 11.458 15.520 1.00 71.06 130 LEU A C 1
ATOM 1025 O O . LEU A 1 130 ? -41.286 11.794 15.039 1.00 71.06 130 LEU A O 1
ATOM 1029 N N . GLN A 1 131 ? -39.921 11.603 16.814 1.00 68.94 131 GLN A N 1
ATOM 1030 C CA . GLN A 1 131 ? -40.878 12.110 17.792 1.00 68.94 131 GLN A CA 1
ATOM 1031 C C . GLN A 1 131 ? -41.136 13.620 17.629 1.00 68.94 131 GLN A C 1
ATOM 1033 O O . GLN A 1 131 ? -42.272 14.069 17.791 1.00 68.94 131 GLN A O 1
ATOM 1038 N N . GLU A 1 132 ? -40.123 14.389 17.219 1.00 66.25 132 GLU A N 1
ATOM 1039 C CA . GLU A 1 132 ? -40.242 15.828 16.928 1.00 66.25 132 GLU A CA 1
ATOM 1040 C C . GLU A 1 132 ? -41.088 16.125 15.677 1.00 66.25 132 GLU A C 1
ATOM 1042 O O . GLU A 1 132 ? -41.790 17.136 15.622 1.00 66.25 132 GLU A O 1
ATOM 1047 N N . LEU A 1 133 ? -41.087 15.231 14.683 1.00 67.75 133 LEU A N 1
ATOM 1048 C CA . LEU A 1 133 ? -41.814 15.427 13.422 1.00 67.75 133 LEU A CA 1
ATOM 1049 C C . LEU A 1 133 ? -43.330 15.197 13.547 1.00 67.75 133 LEU A C 1
ATOM 1051 O O . LEU A 1 133 ? -44.102 15.714 12.738 1.00 67.75 133 LEU A O 1
ATOM 1055 N N . ASN A 1 134 ? -43.782 14.465 14.570 1.00 66.19 134 ASN A N 1
ATOM 1056 C CA . ASN A 1 134 ? -45.195 14.106 14.737 1.00 66.19 134 ASN A CA 1
ATOM 1057 C C . ASN A 1 134 ? -46.070 15.243 15.314 1.0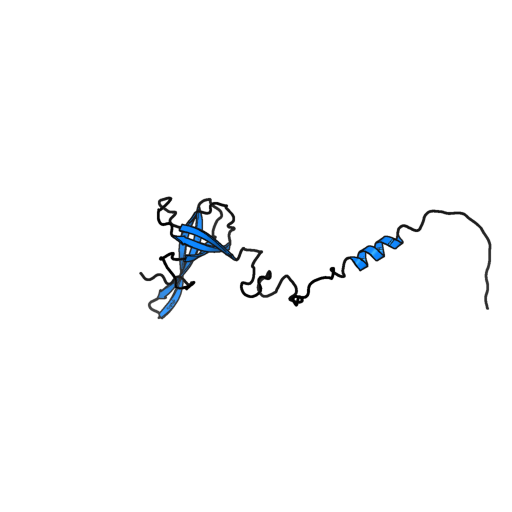0 66.19 134 ASN A C 1
ATOM 1059 O O . ASN A 1 134 ? -47.293 15.127 15.351 1.00 66.19 134 ASN A O 1
ATOM 1063 N N . ILE A 1 135 ? -45.476 16.359 15.751 1.00 61.62 135 ILE A N 1
ATOM 1064 C CA . ILE A 1 135 ? -46.222 17.487 16.342 1.00 61.62 135 ILE A CA 1
ATOM 1065 C C . ILE A 1 135 ? -46.671 18.498 15.267 1.00 61.62 135 ILE A C 1
ATOM 1067 O O . ILE A 1 135 ? -47.619 19.252 15.475 1.00 61.62 135 ILE A O 1
ATOM 1071 N N . SER A 1 136 ? -46.074 18.488 14.070 1.00 59.97 136 SER A N 1
ATOM 1072 C CA . SER A 1 136 ? -46.358 19.492 13.029 1.00 59.97 136 SER A CA 1
ATOM 1073 C C . SER A 1 136 ? -47.556 19.178 12.117 1.00 59.97 136 SER A C 1
ATOM 1075 O O . SER A 1 136 ? -47.934 20.028 11.315 1.00 59.97 136 SER A O 1
ATOM 1077 N N . ALA A 1 137 ? -48.183 18.000 12.229 1.00 55.09 137 ALA A N 1
ATOM 1078 C CA . ALA A 1 137 ? -49.290 17.588 11.350 1.00 55.09 137 ALA A CA 1
ATOM 1079 C C . ALA A 1 137 ? -50.701 17.788 11.944 1.00 55.09 137 ALA A C 1
ATOM 1081 O O . ALA A 1 137 ? -51.692 17.564 11.252 1.00 55.09 137 ALA A O 1
ATOM 1082 N N . ALA A 1 138 ? -50.823 18.238 13.198 1.00 54.09 138 ALA A N 1
ATOM 1083 C CA . ALA A 1 138 ? -52.108 18.394 13.882 1.00 54.09 138 ALA A CA 1
ATOM 1084 C C . ALA A 1 138 ? -52.501 19.868 14.092 1.00 54.09 138 ALA A C 1
ATOM 1086 O O . ALA A 1 138 ? -52.797 20.288 15.204 1.00 54.09 138 ALA A O 1
ATOM 1087 N N . THR A 1 139 ? -52.521 20.692 13.041 1.00 48.84 139 THR A N 1
ATOM 1088 C CA . THR A 1 139 ? -53.326 21.931 13.041 1.00 48.84 139 THR A CA 1
ATOM 1089 C C . THR A 1 139 ? -53.747 22.297 11.618 1.00 48.84 139 THR A C 1
ATOM 1091 O O . THR A 1 139 ? -53.076 23.059 10.934 1.00 48.84 139 THR A O 1
ATOM 1094 N N . SER A 1 140 ? -54.881 21.762 11.162 1.00 49.62 140 SER A N 1
ATOM 1095 C CA . SER A 1 140 ? -55.795 22.480 10.257 1.00 49.62 140 SER A CA 1
ATOM 1096 C C . SER A 1 140 ? -57.130 21.743 10.113 1.00 49.62 140 SER A C 1
ATOM 1098 O O . SER A 1 140 ? -57.376 21.010 9.166 1.00 49.62 140 SER A O 1
ATOM 1100 N N . SER A 1 141 ? -58.042 22.000 11.043 1.00 36.81 141 SER A N 1
ATOM 1101 C CA . SER A 1 141 ? -59.477 21.955 10.747 1.00 36.81 141 SER A CA 1
ATOM 1102 C C . SER A 1 141 ? -60.204 22.765 11.810 1.00 36.81 141 SER A C 1
ATOM 1104 O O . SER A 1 141 ? -60.422 22.306 12.929 1.00 36.81 141 SER A O 1
ATOM 1106 N N . GLY A 1 142 ? -60.492 24.019 11.467 1.00 38.91 142 GLY A N 1
ATOM 1107 C CA . GLY A 1 142 ? -61.295 24.908 12.288 1.00 38.91 142 GLY A CA 1
ATOM 1108 C C . GLY A 1 142 ? -62.778 24.554 12.232 1.00 38.91 142 GLY A C 1
ATOM 1109 O O . GLY A 1 142 ? -63.281 24.128 11.197 1.00 38.91 142 GLY A O 1
ATOM 1110 N N . ALA A 1 143 ? -63.469 24.808 13.339 1.00 32.25 143 ALA A N 1
ATOM 1111 C CA . ALA A 1 143 ? -64.829 25.333 13.365 1.00 32.25 143 ALA A CA 1
ATOM 1112 C C . ALA A 1 143 ? -65.109 25.882 14.775 1.00 32.25 143 ALA A C 1
ATOM 1114 O O . ALA A 1 143 ? -65.219 25.141 15.743 1.00 32.25 143 ALA A O 1
ATOM 1115 N N . THR A 1 144 ? -65.119 27.212 14.849 1.00 36.09 144 THR A N 1
ATOM 1116 C CA . THR A 1 144 ? -65.937 28.115 15.672 1.00 36.09 144 THR A CA 1
ATOM 1117 C C . THR A 1 144 ? -66.840 27.493 16.744 1.00 36.09 144 THR A C 1
ATOM 1119 O O . THR A 1 144 ? -67.692 26.682 16.409 1.00 36.09 144 THR A O 1
ATOM 1122 N N . LEU A 1 145 ? -66.775 28.015 17.979 1.00 38.56 145 LEU A N 1
ATOM 1123 C CA . LEU A 1 145 ? -67.912 28.629 18.690 1.00 38.56 145 LEU A CA 1
ATOM 1124 C C . LEU A 1 145 ? -67.436 29.413 19.934 1.00 38.56 145 LEU A C 1
ATOM 1126 O O . LEU A 1 145 ? -66.487 29.050 20.620 1.00 38.56 145 LEU A O 1
ATOM 1130 N N . VAL A 1 146 ? -68.093 30.554 20.129 1.00 38.56 146 VAL A N 1
ATOM 1131 C CA . VAL A 1 146 ? -67.848 31.670 21.057 1.00 38.56 146 VAL A CA 1
ATOM 1132 C C . VAL A 1 146 ? -68.439 31.388 22.445 1.00 38.56 146 VAL A C 1
ATOM 1134 O O . VAL A 1 146 ? -69.553 30.883 22.482 1.00 38.56 146 VAL A O 1
ATOM 1137 N N . SER A 1 147 ? -67.775 31.815 23.538 1.00 34.28 147 SER A N 1
ATOM 1138 C CA . SER A 1 147 ? -68.329 32.762 24.549 1.00 34.28 147 SER A CA 1
ATOM 1139 C C . SER A 1 147 ? -67.548 32.837 25.885 1.00 34.28 147 SER A C 1
ATOM 1141 O O . SER A 1 147 ? -67.485 31.870 26.633 1.00 34.28 147 SER A O 1
ATOM 1143 N N . SER A 1 148 ? -67.020 34.041 26.158 1.00 37.38 148 SER A N 1
ATOM 1144 C CA . SER A 1 148 ? -67.020 34.847 27.406 1.00 37.38 148 SER A CA 1
ATOM 1145 C C . SER A 1 148 ? -66.655 34.310 28.816 1.00 37.38 148 SER A C 1
ATOM 1147 O O . SER A 1 148 ? -67.350 33.485 29.393 1.00 37.38 148 SER A O 1
ATOM 1149 N N . SER A 1 149 ? -65.698 35.056 29.402 1.00 39.88 149 SER A N 1
ATOM 1150 C CA . SER A 1 149 ? -65.625 35.687 30.749 1.00 39.88 149 SER A CA 1
ATOM 1151 C C . SER A 1 149 ? -65.300 34.896 32.035 1.00 39.88 149 SER A C 1
ATOM 1153 O O . SER A 1 149 ? -66.155 34.237 32.607 1.00 39.88 149 SER A O 1
ATOM 1155 N N . THR A 1 150 ? -64.068 35.139 32.512 1.00 36.97 150 THR A N 1
ATOM 1156 C CA . THR A 1 150 ? -63.626 35.671 33.831 1.00 36.97 150 THR A CA 1
ATOM 1157 C C . THR A 1 150 ? -64.134 35.105 35.178 1.00 36.97 150 THR A C 1
ATOM 1159 O O . THR A 1 150 ? -65.321 35.145 35.480 1.00 36.97 150 THR A O 1
ATOM 1162 N N . THR A 1 151 ? -63.137 34.863 36.052 1.00 37.34 151 THR A N 1
ATOM 1163 C CA . THR A 1 151 ? -63.084 35.066 37.527 1.00 37.34 151 THR A CA 1
ATOM 1164 C C . THR A 1 151 ? -63.186 33.818 38.427 1.00 37.34 151 THR A C 1
ATOM 1166 O O . THR A 1 151 ? -64.162 33.081 38.402 1.00 37.34 151 THR A O 1
ATOM 1169 N N . THR A 1 152 ? -62.132 33.653 39.239 1.00 37.47 152 THR A N 1
ATOM 1170 C CA . THR A 1 152 ? -61.891 32.792 40.425 1.00 37.47 152 THR A CA 1
ATOM 1171 C C . THR A 1 152 ? -62.928 32.994 41.554 1.00 37.47 152 THR A C 1
ATOM 1173 O O . THR A 1 152 ? -63.703 33.947 41.459 1.00 37.47 152 THR A O 1
ATOM 1176 N N . PRO A 1 153 ? -62.960 32.204 42.657 1.00 53.28 153 PRO A N 1
ATOM 1177 C CA . PRO A 1 153 ? -61.912 31.363 43.265 1.00 53.28 153 PRO A CA 1
ATOM 1178 C C . PRO A 1 153 ? -62.141 29.847 43.229 1.00 53.28 153 PRO A C 1
ATOM 1180 O O . PRO A 1 153 ? -63.308 29.405 43.152 1.00 53.28 153 PRO A O 1
#

pLDDT: mean 72.07, std 20.9, range [29.06, 93.12]

InterPro domains:
  IPR012340 Nucleic acid-binding, OB-fold [G3DSA:2.40.50.140] (12-112)
  IPR012340 Nucleic acid-binding, OB-fold [SSF50249] (19-110)
  IPR039193 Small ribosomal subunit protein uS17m, metazoa [PTHR24088] (41-140)

Foldseek 3Di:
DDFPAPDDDDDDDDDWDKHKFFFADLDQFTKTWGWTFDADPVRDTDTDIDIATEHEPVSPDDGGFIFIWTADPDAPDPRYGTYTDDGQQHVPFGADPVPRFGDDPPHTPDDPPDDPDDDDDDDPVVVVVVVVVVVPPPDDDDDDDDDDDDDDD